Protein AF-A0A7G5F735-F1 (afdb_monomer_lite)

pLDDT: mean 95.81, std 4.57, range [65.62, 98.75]

Radius of gyration: 16.13 Å; chains: 1; bounding box: 39×23×59 Å

Structure (mmCIF, N/CA/C/O backbone):
data_AF-A0A7G5F735-F1
#
_entry.id   AF-A0A7G5F735-F1
#
loop_
_atom_site.group_PDB
_atom_site.id
_atom_site.type_symbol
_atom_site.label_atom_id
_atom_site.label_alt_id
_atom_site.label_comp_id
_atom_site.label_asym_id
_atom_site.label_entity_id
_atom_site.label_seq_id
_atom_site.pdbx_PDB_ins_code
_atom_site.Cartn_x
_atom_site.Cartn_y
_atom_site.Cartn_z
_atom_site.occupancy
_atom_site.B_iso_or_equiv
_atom_site.au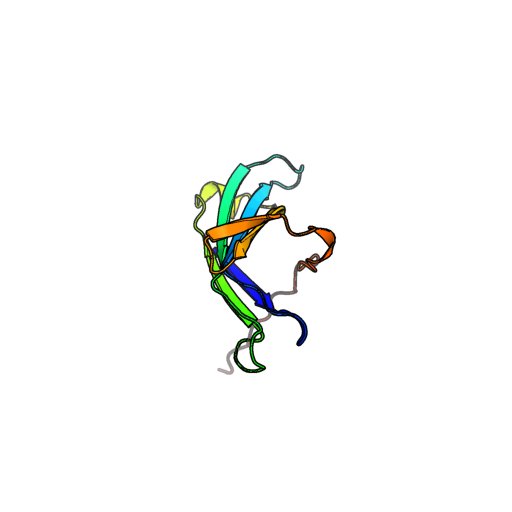th_seq_id
_atom_site.auth_comp_id
_atom_site.auth_asym_id
_atom_site.auth_atom_id
_atom_site.pdbx_PDB_model_num
ATOM 1 N N . MET A 1 1 ? -0.153 7.442 7.945 1.00 94.25 1 MET A N 1
ATOM 2 C CA . MET A 1 1 ? 0.137 6.001 8.152 1.00 94.25 1 MET A CA 1
ATOM 3 C C . MET A 1 1 ? 1.481 5.665 7.516 1.00 94.25 1 MET A C 1
ATOM 5 O O . MET A 1 1 ? 1.835 6.319 6.545 1.00 94.25 1 MET A O 1
ATOM 9 N N . VAL A 1 2 ? 2.233 4.698 8.057 1.00 97.06 2 VAL A N 1
ATOM 10 C CA . VAL A 1 2 ? 3.554 4.283 7.536 1.00 97.06 2 VAL A CA 1
ATOM 11 C C . VAL A 1 2 ? 3.499 2.814 7.131 1.00 97.06 2 VAL A C 1
ATOM 13 O O . VAL A 1 2 ? 2.993 1.989 7.890 1.00 97.06 2 VAL A O 1
ATOM 16 N N . PHE A 1 3 ? 4.041 2.500 5.960 1.00 97.56 3 PHE A N 1
ATOM 17 C CA . PHE A 1 3 ? 4.053 1.174 5.356 1.00 97.56 3 PHE A CA 1
ATOM 18 C C . PHE A 1 3 ? 5.488 0.747 5.068 1.00 97.56 3 PHE A C 1
ATOM 20 O O . PHE A 1 3 ? 6.312 1.559 4.647 1.00 97.56 3 PHE A O 1
ATOM 27 N N . ARG A 1 4 ? 5.774 -0.540 5.275 1.00 97.69 4 ARG A N 1
ATOM 28 C CA . ARG A 1 4 ? 7.022 -1.173 4.850 1.00 97.69 4 ARG A CA 1
ATOM 29 C C . ARG A 1 4 ? 6.739 -2.047 3.640 1.00 97.69 4 ARG A C 1
ATOM 31 O O . ARG A 1 4 ? 5.869 -2.908 3.717 1.00 97.69 4 ARG A O 1
ATOM 38 N N . LEU A 1 5 ? 7.507 -1.853 2.575 1.00 97.88 5 LEU A N 1
ATOM 39 C CA . LEU A 1 5 ? 7.548 -2.755 1.428 1.00 97.88 5 LEU A CA 1
ATOM 40 C C . LEU A 1 5 ? 8.889 -3.487 1.467 1.00 97.88 5 LEU A C 1
ATOM 42 O O . LEU A 1 5 ? 9.911 -2.876 1.775 1.00 97.88 5 LEU A O 1
ATOM 46 N N . ASP A 1 6 ? 8.884 -4.793 1.227 1.00 97.62 6 ASP A N 1
ATOM 47 C CA . ASP A 1 6 ? 10.071 -5.654 1.208 1.00 97.62 6 ASP A CA 1
ATOM 48 C C . ASP A 1 6 ? 9.915 -6.600 0.018 1.00 97.62 6 ASP A C 1
ATOM 50 O O . ASP A 1 6 ? 8.869 -7.229 -0.128 1.00 97.62 6 ASP A O 1
ATOM 54 N N . ASN A 1 7 ? 10.922 -6.669 -0.847 1.00 96.75 7 ASN A N 1
ATOM 55 C CA . ASN A 1 7 ? 10.884 -7.500 -2.050 1.00 96.75 7 ASN A CA 1
ATOM 56 C C . ASN A 1 7 ? 11.237 -8.976 -1.752 1.00 96.75 7 ASN A C 1
ATOM 58 O O . ASN A 1 7 ? 11.391 -9.785 -2.659 1.00 96.75 7 ASN A O 1
ATOM 62 N N . GLY A 1 8 ? 11.450 -9.339 -0.481 1.00 94.88 8 GLY A N 1
ATOM 63 C CA . GLY A 1 8 ? 11.804 -10.702 -0.082 1.00 94.88 8 GLY A CA 1
ATOM 64 C C . GLY A 1 8 ? 13.206 -11.139 -0.520 1.00 94.88 8 GLY A C 1
ATOM 65 O O . GLY A 1 8 ? 13.580 -12.288 -0.296 1.00 94.88 8 GLY A O 1
ATOM 66 N N . GLY A 1 9 ? 14.004 -10.230 -1.090 1.00 92.06 9 GLY A N 1
ATOM 67 C CA . GLY A 1 9 ? 15.325 -10.507 -1.651 1.00 92.06 9 GLY A CA 1
ATOM 68 C C . GLY A 1 9 ? 15.345 -10.740 -3.163 1.00 92.06 9 GLY A C 1
ATOM 69 O O . GLY A 1 9 ? 16.419 -11.051 -3.672 1.00 92.06 9 GLY A O 1
ATOM 70 N N . ASP A 1 10 ? 14.218 -10.581 -3.864 1.00 92.00 10 ASP A N 1
ATOM 71 C CA . ASP A 1 10 ? 14.127 -10.730 -5.321 1.00 92.00 10 ASP A CA 1
ATOM 72 C C . ASP A 1 10 ? 13.329 -9.588 -5.972 1.00 92.00 10 ASP A C 1
ATOM 74 O O . ASP A 1 10 ? 12.388 -9.059 -5.388 1.00 92.00 10 ASP A O 1
ATOM 78 N N . GLY A 1 11 ? 13.697 -9.214 -7.196 1.00 92.19 11 GLY A N 1
ATOM 79 C CA . GLY A 1 11 ? 13.082 -8.122 -7.954 1.00 92.19 11 GLY A CA 1
ATOM 80 C C . GLY A 1 11 ? 13.562 -6.718 -7.564 1.00 92.19 11 GLY A C 1
ATOM 81 O O . GLY A 1 11 ? 13.973 -6.457 -6.440 1.00 92.19 11 GLY A O 1
ATOM 82 N N . THR A 1 12 ? 13.473 -5.786 -8.506 1.00 96.50 12 THR A N 1
ATOM 83 C CA . THR A 1 12 ? 13.781 -4.364 -8.301 1.00 96.50 12 THR A CA 1
ATOM 84 C C . THR A 1 12 ? 12.596 -3.562 -8.795 1.00 96.50 12 THR A C 1
ATOM 86 O O . THR A 1 12 ? 12.054 -3.878 -9.852 1.00 96.50 12 THR A O 1
ATOM 89 N N . PHE A 1 13 ? 12.222 -2.530 -8.049 1.00 97.12 13 PHE A N 1
ATOM 90 C CA . PHE A 1 13 ? 11.084 -1.680 -8.371 1.00 97.12 13 PHE A CA 1
ATOM 91 C C . PHE A 1 13 ? 11.532 -0.231 -8.497 1.00 97.12 13 PHE A C 1
ATOM 93 O O . PHE A 1 13 ? 12.324 0.260 -7.687 1.00 97.12 13 PHE A O 1
ATOM 100 N N . ASN A 1 14 ? 11.007 0.452 -9.507 1.00 97.75 14 ASN A N 1
ATOM 101 C CA . ASN A 1 14 ? 11.091 1.895 -9.662 1.00 97.75 14 ASN A CA 1
ATOM 102 C C . ASN A 1 14 ? 10.064 2.578 -8.742 1.00 97.75 14 ASN A C 1
ATOM 104 O O . ASN A 1 14 ? 9.625 2.019 -7.735 1.00 97.75 14 ASN A O 1
ATOM 108 N N . ASN A 1 15 ? 9.695 3.818 -9.060 1.00 98.12 15 ASN A N 1
ATOM 109 C CA . ASN A 1 15 ? 8.672 4.533 -8.317 1.00 98.12 15 ASN A CA 1
ATOM 110 C C . ASN A 1 15 ? 7.339 3.796 -8.426 1.00 98.12 15 ASN A C 1
ATOM 112 O O . ASN A 1 15 ? 6.857 3.577 -9.536 1.00 98.12 15 ASN A O 1
ATOM 116 N N . LEU A 1 16 ? 6.742 3.456 -7.284 1.00 98.56 16 LEU A N 1
ATOM 117 C CA . LEU A 1 16 ? 5.404 2.877 -7.243 1.00 98.56 16 LEU A CA 1
ATOM 118 C C . LEU A 1 16 ? 4.402 3.916 -6.753 1.00 98.56 16 LEU A C 1
ATOM 120 O O . LEU A 1 16 ? 4.654 4.590 -5.754 1.00 98.56 16 LEU A O 1
ATOM 124 N N . THR A 1 17 ? 3.243 3.969 -7.394 1.00 98.69 17 THR A N 1
ATOM 125 C CA . THR A 1 17 ? 2.052 4.632 -6.866 1.00 98.69 17 THR A CA 1
ATOM 126 C C . THR A 1 17 ? 1.042 3.549 -6.520 1.00 98.69 17 THR A C 1
ATOM 128 O O . THR A 1 17 ? 0.515 2.856 -7.388 1.00 98.69 17 THR A O 1
ATOM 131 N N . VAL A 1 18 ? 0.798 3.364 -5.224 1.00 98.69 18 VAL A N 1
ATOM 132 C CA . VAL A 1 18 ? -0.118 2.344 -4.700 1.00 98.69 18 VAL A CA 1
ATOM 133 C C . VAL A 1 18 ? -1.429 3.021 -4.315 1.00 98.69 18 VAL A C 1
ATOM 135 O O . VAL A 1 18 ? -1.464 3.829 -3.388 1.00 98.69 18 VAL A O 1
ATOM 138 N N . SER A 1 19 ? -2.519 2.682 -4.996 1.00 98.75 19 SER A N 1
ATOM 139 C CA . SER A 1 19 ? -3.858 3.170 -4.659 1.00 98.75 19 SER A CA 1
ATOM 140 C C . SER A 1 19 ? -4.450 2.371 -3.501 1.00 98.75 19 SER A C 1
ATOM 142 O O . SER A 1 19 ? -4.547 1.142 -3.557 1.00 98.75 19 SER A O 1
ATOM 144 N N . LEU A 1 20 ? -4.879 3.079 -2.458 1.00 98.62 20 LEU A N 1
ATOM 145 C CA . LEU A 1 20 ? -5.364 2.526 -1.199 1.00 98.62 20 LEU A CA 1
ATOM 146 C C . LEU A 1 20 ? -6.810 2.942 -0.910 1.00 98.62 20 LEU A C 1
ATOM 148 O O . LEU A 1 20 ? -7.226 4.074 -1.170 1.00 98.62 20 LEU A O 1
ATOM 152 N N . GLN A 1 21 ? -7.553 2.033 -0.284 1.00 98.56 21 GLN A N 1
ATOM 153 C CA . GLN A 1 21 ? -8.858 2.282 0.322 1.00 98.56 21 GLN A CA 1
ATOM 154 C C . GLN A 1 21 ? -8.833 1.930 1.803 1.00 98.56 21 GLN A C 1
ATOM 156 O O . GLN A 1 21 ? -8.515 0.800 2.170 1.00 98.56 21 GLN A O 1
ATOM 161 N N . LEU A 1 22 ? -9.223 2.881 2.645 1.00 98.50 22 LEU A N 1
ATOM 162 C CA . LEU A 1 22 ? -9.558 2.635 4.042 1.00 98.50 22 LEU A CA 1
ATOM 163 C C . LEU A 1 22 ? -11.013 2.180 4.095 1.00 98.50 22 LEU A C 1
ATOM 165 O O . LEU A 1 22 ? -11.897 2.857 3.569 1.00 98.50 22 LEU A O 1
ATOM 169 N N . THR A 1 23 ? -11.260 1.023 4.701 1.00 98.38 23 THR A N 1
ATOM 170 C CA . THR A 1 23 ? -12.596 0.423 4.778 1.00 98.38 23 THR A CA 1
ATOM 171 C C . THR A 1 23 ? -12.976 0.104 6.212 1.00 98.38 23 THR A C 1
ATOM 173 O O . THR A 1 23 ? -12.123 -0.271 7.022 1.00 98.38 23 THR A O 1
ATOM 176 N N . ASP A 1 24 ? -14.260 0.231 6.527 1.00 97.62 24 ASP A N 1
ATOM 177 C CA . ASP A 1 24 ? -14.806 -0.212 7.805 1.00 97.62 24 ASP A CA 1
ATOM 178 C C . ASP A 1 24 ? -14.957 -1.748 7.868 1.00 97.62 24 ASP A C 1
ATOM 180 O O . ASP A 1 24 ? -14.596 -2.489 6.949 1.00 97.62 24 ASP A O 1
ATOM 184 N N . LYS A 1 25 ? -15.508 -2.261 8.975 1.00 95.75 25 LYS A N 1
ATOM 185 C CA . LYS A 1 25 ? -15.706 -3.711 9.178 1.00 95.75 25 LYS A CA 1
ATOM 186 C C . LYS A 1 25 ? -16.714 -4.343 8.213 1.00 95.75 25 LYS A C 1
ATOM 188 O O . LYS A 1 25 ? -16.709 -5.562 8.069 1.00 95.75 25 LYS A O 1
ATOM 193 N N . SER A 1 26 ? -17.591 -3.547 7.605 1.00 96.94 26 SER A N 1
ATOM 194 C CA . SER A 1 26 ? -18.553 -4.000 6.598 1.00 96.94 26 SER A CA 1
ATOM 195 C C . SER A 1 26 ? -17.965 -4.009 5.182 1.00 96.94 26 SER A C 1
ATOM 197 O O . SER A 1 26 ? -18.576 -4.572 4.276 1.00 96.94 26 SER A O 1
ATOM 199 N N . GLY A 1 27 ? -16.776 -3.422 4.999 1.00 96.50 27 GLY A N 1
ATOM 200 C CA . GLY A 1 27 ? -16.147 -3.208 3.698 1.00 96.50 27 GLY A CA 1
ATOM 201 C C . GLY A 1 27 ? -16.564 -1.898 3.026 1.00 96.50 27 GLY A C 1
ATOM 202 O O . GLY A 1 27 ? -16.200 -1.672 1.873 1.00 96.50 27 GLY A O 1
ATOM 203 N N . ALA A 1 28 ? -17.310 -1.025 3.711 1.00 98.25 28 ALA A N 1
ATOM 204 C CA . ALA A 1 28 ? -17.642 0.291 3.179 1.00 98.25 28 ALA A CA 1
ATOM 205 C C . ALA A 1 28 ? -16.389 1.174 3.146 1.00 98.25 28 ALA A C 1
ATOM 207 O O . ALA A 1 28 ? -15.616 1.209 4.104 1.00 98.25 28 ALA A O 1
ATOM 208 N N . VAL A 1 29 ? -16.189 1.885 2.036 1.00 98.62 29 VAL A N 1
ATOM 209 C CA . VAL A 1 29 ? -15.038 2.778 1.848 1.00 98.62 29 VAL A CA 1
ATOM 210 C C . VAL A 1 29 ? -15.235 4.049 2.668 1.00 98.62 29 VAL A C 1
ATOM 212 O O . VAL A 1 29 ? -16.208 4.771 2.463 1.00 98.62 29 VAL A O 1
ATOM 215 N N . LEU A 1 30 ? -14.285 4.323 3.558 1.00 98.56 30 LEU A N 1
ATOM 216 C CA . LEU A 1 30 ? -14.211 5.538 4.367 1.00 98.56 30 LEU A CA 1
ATOM 217 C C . LEU A 1 30 ? -13.423 6.629 3.639 1.00 98.56 30 LEU A C 1
ATOM 219 O O . LEU A 1 30 ? -13.876 7.763 3.537 1.00 98.56 30 LEU A O 1
ATOM 223 N N . GLU A 1 31 ? -12.257 6.275 3.091 1.00 98.62 31 GLU A N 1
ATOM 224 C CA . GLU A 1 31 ? -11.375 7.215 2.396 1.00 98.62 31 GLU A CA 1
ATOM 225 C C . GLU A 1 31 ? -10.536 6.497 1.327 1.00 98.62 31 GLU A C 1
ATOM 227 O O . GLU A 1 31 ? -10.275 5.293 1.416 1.00 98.62 31 GLU A O 1
ATOM 232 N N . LYS A 1 32 ? -10.127 7.242 0.297 1.00 98.62 32 LYS A N 1
ATOM 233 C CA . LYS A 1 32 ? -9.221 6.798 -0.771 1.00 98.62 32 LYS A CA 1
ATOM 234 C C . LYS A 1 32 ? -7.963 7.648 -0.740 1.00 9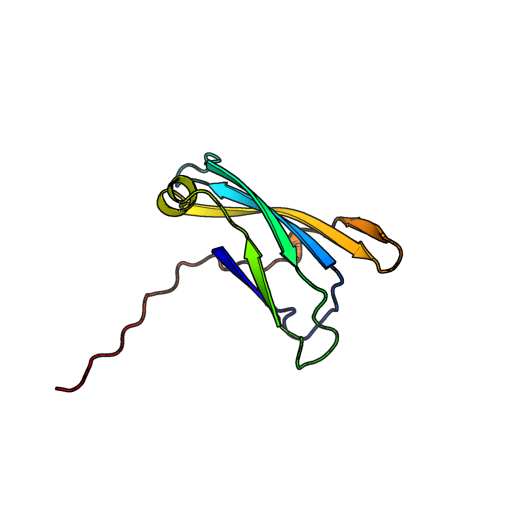8.62 32 LYS A C 1
ATOM 236 O O . LYS A 1 32 ? -8.056 8.849 -0.512 1.00 98.62 32 LYS A O 1
ATOM 241 N N . GLY A 1 33 ? -6.819 7.049 -1.035 1.00 98.31 33 GLY A N 1
ATOM 242 C CA . GLY A 1 33 ? -5.552 7.769 -1.108 1.00 98.31 33 GLY A CA 1
ATOM 243 C C . GLY A 1 33 ? -4.516 7.007 -1.913 1.00 98.31 33 GLY A C 1
ATOM 244 O O . GLY A 1 33 ? -4.751 5.876 -2.336 1.00 98.31 33 GLY A O 1
ATOM 245 N N . THR A 1 34 ? -3.366 7.633 -2.116 1.00 98.31 34 THR A N 1
ATOM 246 C CA . THR A 1 34 ? -2.217 7.028 -2.788 1.00 98.31 34 THR A CA 1
ATOM 247 C C . THR A 1 34 ? -1.030 6.976 -1.839 1.00 98.31 34 THR A C 1
ATOM 249 O O . THR A 1 34 ? -0.850 7.844 -0.983 1.00 98.31 34 THR A O 1
ATOM 252 N N . LEU A 1 35 ? -0.224 5.930 -1.966 1.00 98.69 35 LEU A N 1
ATOM 253 C CA . LEU A 1 35 ? 1.066 5.795 -1.310 1.00 98.69 35 LEU A CA 1
ATOM 254 C C . LEU A 1 35 ? 2.147 5.819 -2.387 1.00 98.69 35 LEU A C 1
ATOM 256 O O . LEU A 1 35 ? 2.245 4.882 -3.179 1.00 98.69 35 LEU A O 1
ATOM 260 N N . ASP A 1 36 ? 2.963 6.868 -2.373 1.00 98.44 36 ASP A N 1
ATOM 261 C CA . ASP A 1 36 ? 4.108 6.986 -3.269 1.00 98.44 36 ASP A CA 1
ATOM 262 C C . ASP A 1 36 ? 5.341 6.324 -2.642 1.00 98.44 36 ASP A C 1
ATOM 264 O O . ASP A 1 36 ? 5.744 6.596 -1.502 1.00 98.44 36 ASP A O 1
ATOM 268 N N . VAL A 1 37 ? 5.948 5.415 -3.394 1.00 98.44 37 VAL A N 1
ATOM 269 C CA . VAL A 1 37 ? 7.087 4.606 -2.968 1.00 98.44 37 VAL A CA 1
ATOM 270 C C . VAL A 1 37 ? 8.279 4.925 -3.852 1.00 98.44 37 VAL A C 1
ATOM 272 O O . VAL A 1 37 ? 8.183 4.912 -5.075 1.00 98.44 37 VAL A O 1
ATOM 275 N N . GLN A 1 38 ? 9.407 5.246 -3.221 1.00 97.56 38 GLN A N 1
ATOM 276 C CA . GLN A 1 38 ? 10.664 5.454 -3.935 1.00 97.56 38 GLN A CA 1
ATOM 277 C C . GLN A 1 38 ? 11.236 4.115 -4.432 1.00 97.56 38 GLN A C 1
ATOM 279 O O . GLN A 1 38 ? 10.951 3.084 -3.815 1.00 97.56 38 GLN A O 1
ATOM 284 N N . PRO A 1 39 ? 12.076 4.126 -5.483 1.00 97.69 39 PRO A N 1
ATOM 285 C CA . PRO A 1 39 ? 12.719 2.918 -5.985 1.00 97.69 39 PRO A CA 1
ATOM 286 C C . PRO A 1 39 ? 13.444 2.132 -4.889 1.00 97.69 39 PRO A C 1
ATOM 288 O O . PRO A 1 39 ? 14.071 2.719 -4.001 1.00 97.69 39 PRO A O 1
ATOM 291 N N . PHE A 1 40 ? 13.363 0.803 -4.946 1.00 98.12 40 PHE A N 1
ATOM 292 C CA . PHE A 1 40 ? 13.983 -0.089 -3.965 1.00 98.12 40 PHE A CA 1
ATOM 293 C C . PHE A 1 40 ? 14.254 -1.487 -4.549 1.00 98.12 40 PHE A C 1
ATOM 295 O O . PHE A 1 40 ? 13.782 -1.835 -5.631 1.00 98.12 40 PHE A O 1
ATOM 302 N N . GLY A 1 41 ? 15.016 -2.305 -3.821 1.00 97.62 41 GLY A N 1
ATOM 303 C CA . GLY A 1 41 ? 15.296 -3.700 -4.179 1.00 97.62 41 GLY A CA 1
ATOM 304 C C . GLY A 1 41 ? 16.532 -3.928 -5.055 1.00 97.62 41 GLY A C 1
ATOM 305 O O . GLY A 1 41 ? 16.917 -5.074 -5.256 1.00 97.62 41 GLY A O 1
ATOM 306 N N . ASP A 1 42 ? 17.213 -2.868 -5.500 1.00 96.25 42 ASP A N 1
ATOM 307 C CA . ASP A 1 42 ? 18.428 -2.948 -6.330 1.00 96.25 42 ASP A CA 1
ATOM 308 C C . ASP A 1 42 ? 19.655 -3.521 -5.595 1.00 96.25 42 ASP A C 1
ATOM 310 O O . ASP A 1 42 ? 20.647 -3.910 -6.214 1.00 96.25 42 ASP A O 1
ATOM 314 N N . SER A 1 43 ? 19.598 -3.599 -4.265 1.00 94.94 43 SER A N 1
ATOM 315 C CA . SER A 1 43 ? 20.640 -4.185 -3.431 1.00 94.94 43 SER A CA 1
ATOM 316 C C . SER A 1 43 ? 20.060 -4.841 -2.178 1.00 94.94 43 SER A C 1
ATOM 318 O O . SER A 1 43 ? 18.936 -4.572 -1.753 1.00 94.94 43 SER A O 1
ATOM 320 N N . SER A 1 44 ? 20.875 -5.641 -1.487 1.00 92.38 44 SER A N 1
ATOM 321 C CA . SER A 1 44 ? 20.492 -6.199 -0.185 1.00 92.38 44 SER A CA 1
ATOM 322 C C . SER A 1 44 ? 20.240 -5.127 0.884 1.00 92.38 44 SER A C 1
ATOM 324 O O . SER A 1 44 ? 19.513 -5.385 1.842 1.00 92.38 44 SER A O 1
ATOM 326 N N . ALA A 1 45 ? 20.848 -3.942 0.747 1.00 94.19 45 ALA A N 1
ATOM 327 C CA . ALA A 1 45 ? 20.670 -2.824 1.673 1.00 94.19 45 ALA A CA 1
ATOM 328 C C . ALA A 1 45 ? 19.335 -2.093 1.455 1.00 94.19 45 ALA A C 1
ATOM 330 O O . ALA A 1 45 ? 18.757 -1.576 2.407 1.00 94.19 45 ALA A O 1
ATOM 331 N N . THR A 1 46 ? 18.828 -2.098 0.223 1.00 95.19 46 THR A N 1
ATOM 332 C CA . THR A 1 46 ? 17.573 -1.461 -0.207 1.00 95.19 46 THR A CA 1
ATOM 333 C C . THR A 1 46 ? 16.453 -2.479 -0.427 1.00 95.19 46 THR A C 1
ATOM 335 O O . THR A 1 46 ? 15.421 -2.142 -0.997 1.00 95.19 46 THR A O 1
ATOM 338 N N . ARG A 1 47 ? 16.613 -3.714 0.075 1.00 96.81 47 ARG A N 1
ATOM 339 C CA . ARG A 1 47 ? 15.612 -4.799 0.019 1.00 96.81 47 ARG A CA 1
ATOM 340 C C . ARG A 1 47 ? 14.225 -4.362 0.501 1.00 96.81 47 ARG A C 1
ATOM 342 O O . ARG A 1 47 ? 13.204 -4.850 0.030 1.00 96.81 47 ARG A O 1
ATOM 349 N N . SER A 1 48 ? 14.194 -3.440 1.461 1.00 97.62 48 SER A N 1
ATOM 350 C CA . SER A 1 48 ? 12.961 -2.842 1.951 1.00 97.62 48 SER A CA 1
ATOM 351 C C . SER A 1 48 ? 13.037 -1.334 2.017 1.00 97.62 48 SER A C 1
ATOM 353 O O . SER A 1 48 ? 14.090 -0.785 2.339 1.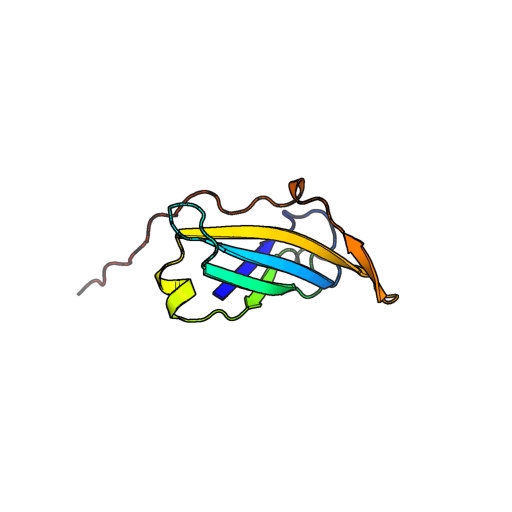00 97.62 48 SER A O 1
ATOM 355 N N . THR A 1 49 ? 11.886 -0.698 1.860 1.00 98.19 49 THR A N 1
ATOM 356 C CA . THR A 1 49 ? 11.712 0.743 2.014 1.00 98.19 49 THR A CA 1
ATOM 357 C C . THR A 1 49 ? 10.530 1.057 2.932 1.00 98.19 49 THR A C 1
ATOM 359 O O . THR A 1 49 ? 9.687 0.196 3.210 1.00 98.19 49 THR A O 1
ATOM 362 N N . LEU A 1 50 ? 10.499 2.287 3.441 1.00 98.38 50 LEU A N 1
ATOM 363 C CA . LEU A 1 50 ? 9.390 2.838 4.209 1.00 98.38 50 LEU A CA 1
ATOM 364 C C . LEU A 1 50 ? 8.768 3.984 3.420 1.00 98.38 50 LEU A C 1
ATOM 366 O O . LEU A 1 50 ? 9.476 4.894 2.994 1.00 98.38 50 LEU A O 1
ATOM 370 N N . SER A 1 51 ? 7.446 3.970 3.317 1.00 98.25 51 SER A N 1
ATOM 371 C CA . SER A 1 51 ? 6.670 5.055 2.723 1.00 98.25 51 SER A CA 1
ATOM 372 C C . SER A 1 51 ? 5.529 5.447 3.643 1.00 98.25 51 SER A C 1
ATOM 374 O O . SER A 1 51 ? 5.035 4.641 4.435 1.00 98.25 51 SER A O 1
ATOM 376 N N . ALA A 1 52 ? 5.105 6.700 3.545 1.00 98.06 52 ALA A N 1
ATOM 377 C CA . ALA A 1 52 ? 4.017 7.230 4.343 1.00 98.06 52 ALA A CA 1
ATOM 378 C C . ALA A 1 52 ? 2.999 7.933 3.452 1.00 98.06 52 ALA A C 1
ATOM 380 O O . ALA A 1 52 ? 3.354 8.540 2.448 1.00 98.06 52 ALA A O 1
ATOM 381 N N . THR A 1 53 ? 1.739 7.852 3.854 1.00 98.06 53 THR A N 1
ATOM 382 C CA . THR A 1 53 ? 0.653 8.641 3.274 1.00 98.06 53 THR A CA 1
ATOM 383 C C . THR A 1 53 ? -0.289 9.100 4.377 1.00 98.06 53 THR A C 1
ATOM 385 O O . THR A 1 53 ? -0.336 8.497 5.459 1.00 98.06 53 THR A O 1
ATOM 388 N N . GLU A 1 54 ? -1.000 10.189 4.139 1.00 97.62 54 GLU A N 1
ATOM 389 C CA . GLU A 1 54 ? -1.897 10.810 5.104 1.00 97.62 54 GLU A CA 1
ATOM 390 C C . GLU A 1 54 ? -3.350 10.498 4.757 1.00 97.62 54 GLU A C 1
ATOM 392 O O . GLU A 1 54 ? -3.733 10.427 3.596 1.00 97.62 54 GLU A O 1
ATOM 397 N N . PHE A 1 55 ? -4.144 10.303 5.802 1.00 97.81 55 PHE A N 1
ATOM 398 C CA . PHE A 1 55 ? -5.592 10.144 5.748 1.00 97.81 55 PHE A CA 1
ATOM 399 C C . PHE A 1 55 ? -6.175 10.968 6.888 1.00 97.81 55 PHE A C 1
ATOM 401 O O . PHE A 1 55 ? -5.467 11.273 7.860 1.00 97.81 55 PHE A O 1
ATOM 408 N N . SER A 1 56 ? -7.456 11.304 6.808 1.00 97.88 56 SER A N 1
ATOM 409 C CA . SER A 1 56 ? -8.134 11.955 7.925 1.00 97.88 56 SER A CA 1
ATOM 410 C C . SER A 1 56 ? -8.068 11.093 9.194 1.00 97.88 56 SER A C 1
ATOM 412 O O . SER A 1 56 ? -8.146 9.863 9.140 1.00 97.88 56 SER A O 1
ATOM 414 N N . CYS A 1 57 ? -7.937 11.732 10.363 1.00 96.62 57 CYS A N 1
ATOM 415 C CA . CYS A 1 57 ? -7.922 11.001 11.635 1.00 96.62 57 CYS A CA 1
ATOM 416 C C . CYS A 1 57 ? -9.206 10.182 11.830 1.00 96.62 57 CYS A C 1
ATOM 418 O O . CYS A 1 57 ? -9.129 9.052 12.298 1.00 96.62 57 CYS A O 1
ATOM 420 N N . ASP A 1 58 ? -10.357 10.717 11.406 1.00 97.75 58 ASP A N 1
ATOM 421 C CA . ASP A 1 58 ? -11.647 10.022 11.473 1.00 97.75 58 ASP A CA 1
ATOM 422 C C . ASP A 1 58 ? -11.652 8.732 10.637 1.00 97.75 58 ASP A C 1
ATOM 424 O O . ASP A 1 58 ? -12.043 7.673 11.132 1.00 97.75 58 ASP A O 1
ATOM 428 N N . ALA A 1 59 ? -11.137 8.768 9.402 1.00 97.75 59 ALA A N 1
ATOM 429 C CA . ALA A 1 59 ? -11.006 7.555 8.603 1.00 97.75 59 ALA A CA 1
ATOM 430 C C . ALA A 1 59 ? -10.055 6.552 9.266 1.00 97.75 59 ALA A C 1
ATOM 432 O O . ALA A 1 59 ? -10.396 5.376 9.371 1.00 97.75 59 ALA A O 1
ATOM 433 N N . VAL A 1 60 ? -8.891 6.991 9.757 1.00 96.62 60 VAL A N 1
ATOM 434 C CA . VAL A 1 60 ? -7.903 6.105 10.403 1.00 96.62 60 VAL A CA 1
ATOM 435 C C . VAL A 1 60 ? -8.472 5.435 11.657 1.00 96.62 60 VAL A C 1
ATOM 437 O O . VAL A 1 60 ? -8.269 4.237 11.846 1.00 96.62 60 VAL A O 1
ATOM 440 N N . GLU A 1 61 ? -9.196 6.174 12.496 1.00 96.62 61 GLU A N 1
ATOM 441 C CA . GLU A 1 61 ? -9.797 5.660 13.734 1.00 96.62 61 GLU A CA 1
ATOM 442 C C . GLU A 1 61 ? -10.908 4.635 13.471 1.00 96.62 61 GLU A C 1
ATOM 444 O O . GLU A 1 61 ? -11.039 3.663 14.218 1.00 96.62 61 GLU A O 1
ATOM 449 N N . ASN A 1 62 ? -11.674 4.816 12.392 1.00 97.06 62 ASN A N 1
ATOM 450 C CA . ASN A 1 62 ? -12.789 3.936 12.031 1.00 97.06 62 ASN A CA 1
ATOM 451 C C . ASN A 1 62 ? -12.407 2.817 11.043 1.00 97.06 62 ASN A C 1
ATOM 453 O O . ASN A 1 62 ? -13.224 1.937 10.753 1.00 97.06 62 ASN A O 1
ATOM 457 N N . THR A 1 63 ? -11.171 2.813 10.540 1.00 97.06 63 THR A N 1
ATOM 458 C CA . THR A 1 63 ? -10.693 1.810 9.583 1.00 97.06 63 THR A CA 1
ATOM 459 C C . THR A 1 63 ? -10.537 0.443 10.235 1.00 97.06 63 THR A C 1
ATOM 461 O O . THR A 1 63 ? -9.868 0.275 11.254 1.00 97.06 63 THR A O 1
ATOM 464 N N . ALA A 1 64 ? -11.096 -0.570 9.581 1.00 95.12 64 ALA A N 1
ATOM 465 C CA . ALA A 1 64 ? -10.850 -1.971 9.882 1.00 95.12 64 ALA A CA 1
ATOM 466 C C . ALA A 1 64 ? -9.799 -2.590 8.953 1.00 95.12 64 ALA A C 1
ATOM 468 O O . ALA A 1 64 ? -8.979 -3.378 9.422 1.00 95.12 64 ALA A O 1
ATOM 469 N N . ASN A 1 65 ? -9.815 -2.241 7.661 1.00 95.50 65 ASN A N 1
ATOM 470 C CA . ASN A 1 65 ? -8.899 -2.799 6.664 1.00 95.50 65 ASN A CA 1
ATOM 471 C C . ASN A 1 65 ? -8.408 -1.733 5.685 1.00 95.50 65 ASN A C 1
ATOM 473 O O . ASN A 1 65 ? -9.134 -0.795 5.353 1.00 95.50 65 ASN A O 1
ATOM 477 N N . ILE A 1 66 ? -7.201 -1.945 5.165 1.00 96.50 66 ILE A N 1
ATOM 478 C CA . ILE A 1 66 ? -6.634 -1.179 4.056 1.00 96.50 66 ILE A CA 1
ATOM 479 C C . ILE A 1 66 ? -6.601 -2.100 2.843 1.00 96.50 66 ILE A C 1
ATOM 481 O O . ILE A 1 66 ? -6.058 -3.202 2.920 1.00 96.50 66 ILE A O 1
ATOM 485 N N . VAL A 1 67 ? -7.179 -1.658 1.735 1.00 97.44 67 VAL A N 1
ATOM 486 C CA . VAL A 1 67 ? -7.273 -2.433 0.498 1.00 97.44 67 VAL A CA 1
ATOM 487 C C . VAL A 1 67 ? -6.407 -1.769 -0.562 1.00 97.44 67 VAL A C 1
ATOM 489 O O . VAL A 1 67 ? -6.602 -0.593 -0.861 1.00 97.44 67 VAL A O 1
ATOM 492 N N . ILE A 1 68 ? -5.467 -2.520 -1.136 1.00 98.19 68 ILE A N 1
ATOM 493 C CA . ILE A 1 68 ? -4.748 -2.103 -2.344 1.00 98.19 68 ILE A CA 1
ATOM 494 C C . ILE A 1 68 ? -5.677 -2.357 -3.527 1.00 98.19 68 ILE A C 1
ATOM 496 O O . ILE A 1 68 ? -6.113 -3.491 -3.732 1.00 98.19 68 ILE A O 1
ATOM 500 N N . THR A 1 69 ? -6.005 -1.316 -4.286 1.00 98.38 69 THR A N 1
ATOM 501 C CA . THR A 1 69 ? -6.930 -1.438 -5.425 1.00 98.38 69 THR A CA 1
ATOM 502 C C . THR A 1 69 ? -6.261 -1.321 -6.777 1.00 98.38 69 THR A C 1
ATOM 504 O O . THR A 1 69 ? -6.832 -1.778 -7.760 1.00 98.38 69 THR A O 1
ATOM 507 N N . ASP A 1 70 ? -5.090 -0.697 -6.824 1.00 98.62 70 ASP A N 1
ATOM 508 C CA . ASP A 1 70 ? -4.308 -0.520 -8.039 1.00 98.62 70 ASP A CA 1
ATOM 509 C C . ASP A 1 70 ? -2.853 -0.218 -7.667 1.00 98.62 70 ASP A C 1
ATOM 511 O O . ASP A 1 70 ? -2.599 0.356 -6.600 1.00 98.62 70 ASP A O 1
ATOM 515 N N . VAL A 1 71 ? -1.913 -0.631 -8.513 1.00 98.56 71 VAL A N 1
ATOM 516 C CA . VAL A 1 71 ? -0.496 -0.303 -8.360 1.00 98.56 71 VAL A CA 1
ATOM 517 C C . VAL A 1 71 ? 0.098 -0.008 -9.720 1.00 98.56 71 VAL A C 1
ATOM 519 O O . VAL A 1 71 ? 0.056 -0.849 -10.617 1.00 98.56 71 VAL A O 1
ATOM 522 N N . GLU A 1 72 ? 0.731 1.148 -9.828 1.00 98.62 72 GLU A N 1
ATOM 523 C CA . GLU A 1 72 ? 1.457 1.568 -11.016 1.00 98.62 72 GLU A CA 1
ATOM 524 C C . GLU A 1 72 ? 2.945 1.698 -10.701 1.00 98.62 72 GLU A C 1
ATOM 526 O O . GLU A 1 72 ? 3.323 2.211 -9.649 1.00 98.62 72 GLU A O 1
ATOM 531 N N . GLU A 1 73 ? 3.791 1.250 -11.621 1.00 98.56 73 GLU A N 1
ATOM 532 C CA . GLU A 1 73 ? 5.225 1.503 -11.624 1.00 98.56 73 GLU A CA 1
ATOM 533 C C . GLU A 1 73 ? 5.562 2.525 -12.710 1.00 98.56 73 GLU A C 1
ATOM 535 O O . GLU A 1 73 ? 5.177 2.366 -13.870 1.00 98.56 73 GLU A O 1
ATOM 540 N N . THR A 1 74 ? 6.298 3.570 -12.337 1.00 98.44 74 THR A N 1
ATOM 541 C CA . THR A 1 74 ? 6.820 4.565 -13.279 1.00 98.44 74 THR A CA 1
ATOM 542 C C . THR A 1 74 ? 8.278 4.263 -13.601 1.00 98.44 74 THR A C 1
ATOM 544 O O . THR A 1 74 ? 9.151 4.357 -12.735 1.00 98.44 74 THR A O 1
ATOM 547 N N . SER A 1 75 ? 8.542 3.927 -14.860 1.00 94.62 75 SER A N 1
ATOM 548 C CA . SER A 1 75 ? 9.878 3.701 -15.410 1.00 94.62 75 SER A CA 1
ATOM 549 C C . SER A 1 75 ? 10.707 4.989 -15.451 1.00 94.62 75 SER A C 1
ATOM 551 O O . SER A 1 75 ? 10.189 6.105 -15.418 1.00 94.62 75 SER A O 1
ATOM 553 N N . SER A 1 76 ? 12.024 4.849 -15.615 1.00 91.38 76 SER A N 1
ATOM 554 C CA . SER A 1 76 ? 12.968 5.979 -15.670 1.00 91.38 76 SER A CA 1
ATOM 555 C C . SER A 1 76 ? 12.719 6.949 -16.836 1.00 91.38 76 SER A C 1
ATOM 557 O O . SER A 1 76 ? 13.148 8.100 -16.781 1.00 91.38 76 SER A O 1
ATOM 559 N N . ASP A 1 77 ? 12.054 6.489 -17.898 1.00 95.19 77 ASP A N 1
ATOM 560 C CA . ASP A 1 77 ? 11.660 7.290 -19.063 1.00 95.19 77 ASP A CA 1
ATOM 561 C C . ASP A 1 77 ? 10.287 7.974 -18.902 1.00 95.19 77 ASP A C 1
ATOM 563 O O . ASP A 1 77 ? 9.840 8.681 -19.806 1.00 95.19 77 ASP A O 1
ATOM 567 N N . GLY A 1 78 ? 9.631 7.787 -17.752 1.00 95.62 78 GLY A N 1
ATOM 568 C CA . GLY A 1 78 ? 8.313 8.332 -17.436 1.00 95.62 78 GLY A CA 1
ATOM 569 C C . GLY A 1 78 ? 7.136 7.490 -17.933 1.00 95.62 78 GLY A C 1
ATOM 570 O O . GLY A 1 78 ? 5.992 7.906 -17.753 1.00 95.62 78 GLY A O 1
ATOM 571 N N . SER A 1 79 ? 7.375 6.330 -18.555 1.00 97.38 79 SER A N 1
ATOM 572 C CA . SER A 1 79 ? 6.297 5.389 -18.876 1.00 97.38 79 SER A CA 1
ATOM 573 C C . SER A 1 79 ? 5.700 4.778 -17.606 1.00 97.38 79 SER A C 1
ATOM 575 O O . SER A 1 79 ? 6.408 4.525 -16.633 1.00 97.38 79 SER A O 1
ATOM 577 N N . VAL A 1 80 ? 4.383 4.561 -17.616 1.00 98.25 80 VAL A N 1
ATOM 578 C CA . VAL A 1 80 ? 3.627 4.023 -16.478 1.00 98.25 80 VAL A CA 1
ATOM 579 C C . VAL A 1 80 ? 3.092 2.643 -16.835 1.00 98.25 80 VAL A C 1
ATOM 581 O O . VAL A 1 80 ? 2.493 2.453 -17.900 1.00 98.25 80 VAL A O 1
ATOM 584 N N . HIS A 1 81 ? 3.302 1.682 -15.943 1.00 97.25 81 HIS A N 1
ATOM 585 C CA . HIS A 1 81 ? 2.883 0.297 -16.111 1.00 97.25 81 HIS A CA 1
ATOM 586 C C . HIS A 1 81 ? 2.094 -0.176 -14.894 1.00 97.25 81 HIS A C 1
ATOM 588 O O . HIS A 1 81 ? 2.572 -0.093 -13.768 1.00 97.25 81 HIS A O 1
ATOM 594 N N . ALA A 1 82 ? 0.903 -0.727 -15.120 1.00 98.19 82 ALA A N 1
ATOM 595 C CA . ALA A 1 82 ? 0.142 -1.366 -14.055 1.00 98.19 82 ALA A CA 1
ATOM 596 C C . ALA A 1 82 ? 0.810 -2.687 -13.640 1.00 98.19 82 ALA A C 1
ATOM 598 O O . ALA A 1 82 ? 1.109 -3.538 -14.486 1.00 98.19 82 ALA A O 1
ATOM 599 N N . LEU A 1 83 ? 1.006 -2.874 -12.337 1.00 98.06 83 LEU A N 1
ATOM 600 C CA . LEU A 1 83 ? 1.525 -4.103 -11.753 1.00 98.06 83 LEU A CA 1
ATOM 601 C C . LEU A 1 83 ? 0.380 -5.027 -11.306 1.00 98.06 83 LEU A C 1
ATOM 603 O O . LEU A 1 83 ? -0.648 -4.566 -10.803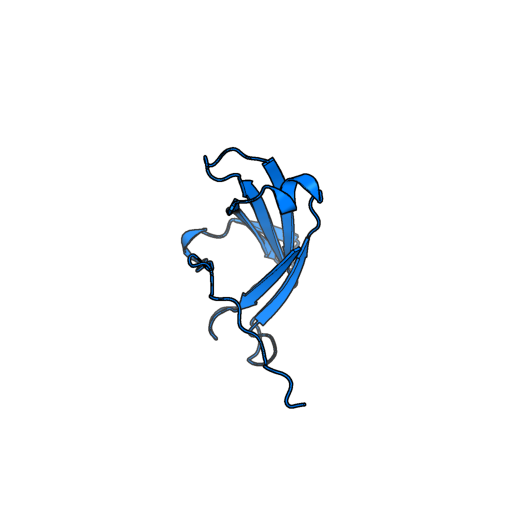 1.00 98.06 83 LEU A O 1
ATOM 607 N N . PRO A 1 84 ? 0.530 -6.355 -11.448 1.00 97.88 84 PRO A N 1
ATOM 608 C CA . PRO A 1 84 ? -0.496 -7.295 -11.019 1.00 97.88 84 PRO A CA 1
ATOM 609 C C . PRO A 1 84 ? -0.601 -7.329 -9.489 1.00 97.88 84 PRO A C 1
ATOM 611 O O . PRO A 1 84 ? 0.356 -7.687 -8.809 1.00 97.88 84 PRO A O 1
ATOM 614 N N . LEU A 1 85 ? -1.791 -7.069 -8.935 1.00 97.56 85 LEU A N 1
ATOM 615 C CA . LEU A 1 85 ? -2.018 -7.074 -7.478 1.00 97.56 85 LEU A CA 1
ATOM 616 C C . LEU A 1 85 ? -1.639 -8.397 -6.790 1.00 97.56 85 LEU A C 1
ATOM 618 O O . LEU A 1 85 ? -1.297 -8.401 -5.612 1.00 97.56 85 LEU A O 1
ATOM 622 N N . SER A 1 86 ? -1.651 -9.515 -7.524 1.00 96.44 86 SER A N 1
ATOM 623 C CA . SER A 1 86 ? -1.249 -10.833 -7.020 1.00 96.44 86 SER A CA 1
ATOM 624 C C . SER A 1 86 ? 0.221 -10.927 -6.601 1.00 96.44 86 SER A C 1
ATOM 626 O O . SER A 1 86 ? 0.602 -11.929 -6.003 1.00 96.44 86 SER A O 1
ATOM 628 N N . MET A 1 87 ? 1.056 -9.936 -6.931 1.00 95.00 87 MET A N 1
ATOM 629 C CA . MET A 1 87 ? 2.445 -9.885 -6.467 1.00 95.00 87 MET A CA 1
ATOM 630 C C . MET A 1 87 ? 2.583 -9.435 -5.006 1.00 95.00 87 MET A C 1
ATOM 632 O O . MET A 1 87 ? 3.641 -9.620 -4.412 1.00 95.00 87 MET A O 1
ATOM 636 N N . PHE A 1 88 ? 1.552 -8.802 -4.443 1.00 95.19 88 PHE A N 1
ATOM 637 C CA . PHE A 1 88 ? 1.599 -8.259 -3.092 1.00 95.19 88 PHE A CA 1
ATOM 638 C C . PHE A 1 88 ? 1.184 -9.320 -2.073 1.00 95.19 88 PHE A C 1
ATOM 640 O O . PHE A 1 88 ? 0.113 -9.915 -2.183 1.00 95.19 88 PHE A O 1
ATOM 647 N N . ASP A 1 89 ? 2.012 -9.494 -1.042 1.00 95.44 89 ASP A N 1
ATOM 648 C CA . ASP A 1 89 ? 1.711 -10.300 0.145 1.00 95.44 89 ASP A CA 1
ATOM 649 C C . ASP A 1 89 ? 1.488 -9.370 1.355 1.00 95.44 89 ASP A C 1
ATOM 651 O O . ASP A 1 89 ? 2.423 -9.073 2.107 1.00 95.44 89 ASP A O 1
ATOM 655 N N . PRO A 1 90 ? 0.284 -8.781 1.504 1.00 95.06 90 PRO A N 1
ATOM 656 C CA . PRO A 1 90 ? -0.014 -7.878 2.604 1.00 95.06 90 PRO A CA 1
ATOM 657 C C . PRO A 1 90 ? -0.094 -8.617 3.941 1.00 95.06 90 PRO A C 1
ATOM 659 O O . PRO A 1 90 ? -0.344 -9.816 4.038 1.00 95.06 90 PRO A O 1
ATOM 662 N N . GLN A 1 91 ? 0.030 -7.861 5.027 1.00 92.31 91 GLN A N 1
ATOM 663 C CA . GLN A 1 91 ? -0.176 -8.404 6.361 1.00 92.31 91 GLN A CA 1
ATOM 664 C C . GLN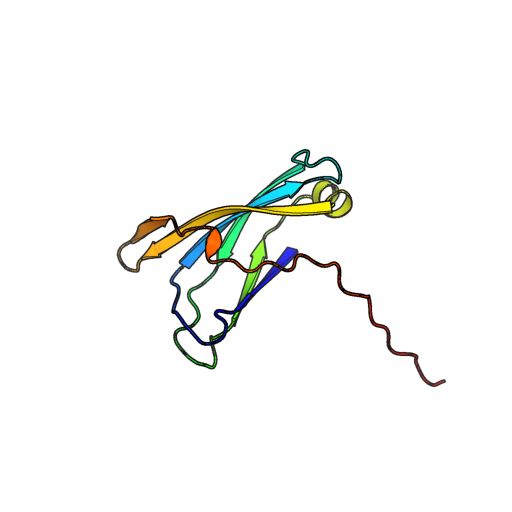 A 1 91 ? -1.672 -8.655 6.633 1.00 92.31 91 GLN A C 1
ATOM 666 O O . GLN A 1 91 ? -2.382 -7.779 7.121 1.00 92.31 91 GLN A O 1
ATOM 671 N N . TYR A 1 92 ? -2.142 -9.875 6.359 1.00 85.75 92 TYR A N 1
ATOM 672 C CA . TYR A 1 92 ? -3.545 -10.275 6.552 1.00 85.75 92 TYR A CA 1
ATOM 673 C C . TYR A 1 92 ? -3.968 -10.431 8.021 1.00 85.75 92 TYR A C 1
ATOM 675 O O . TYR A 1 92 ? -5.153 -10.350 8.341 1.00 85.75 92 TYR A O 1
ATOM 683 N N . TYR A 1 93 ? -3.019 -10.688 8.926 1.00 84.50 93 TYR A N 1
ATOM 684 C CA . TYR A 1 93 ? -3.308 -10.976 10.331 1.00 84.50 93 TYR A CA 1
ATOM 685 C C . TYR A 1 93 ? -2.983 -9.788 11.231 1.00 84.50 93 TYR A C 1
ATOM 687 O O . TYR A 1 93 ? -1.902 -9.200 11.144 1.00 84.50 93 TYR A O 1
ATOM 695 N N . GLN A 1 94 ? -3.887 -9.499 12.168 1.00 85.56 94 GLN A N 1
ATOM 696 C CA . GLN A 1 94 ? -3.628 -8.540 13.236 1.00 85.56 94 GLN A CA 1
ATOM 697 C C . GLN A 1 94 ? -2.599 -9.128 14.217 1.00 85.56 94 GLN A C 1
ATOM 699 O O . GLN A 1 94 ? -2.896 -10.120 14.889 1.00 85.56 94 GLN A O 1
ATOM 704 N N . PRO A 1 95 ? -1.389 -8.554 14.315 1.00 89.50 95 PRO A N 1
ATOM 705 C CA . PRO A 1 95 ? -0.366 -9.068 15.209 1.00 89.50 95 PRO A CA 1
ATOM 706 C C . PRO A 1 95 ? -0.737 -8.749 16.660 1.00 89.50 95 PRO A C 1
ATOM 708 O O . PRO A 1 95 ? -1.330 -7.709 16.961 1.00 89.50 95 PRO A O 1
ATOM 711 N N . LEU A 1 96 ? -0.350 -9.630 17.584 1.00 93.38 96 LEU A N 1
ATOM 712 C CA . LEU A 1 96 ? -0.503 -9.360 19.010 1.00 93.38 96 LEU A CA 1
ATOM 713 C C . LEU A 1 96 ? 0.375 -8.171 19.415 1.00 93.38 96 LEU A C 1
ATOM 715 O O . LEU A 1 96 ? 1.551 -8.093 19.053 1.00 93.38 96 LEU A O 1
ATOM 719 N N . LYS A 1 97 ? -0.185 -7.255 20.210 1.00 93.25 97 LYS A N 1
ATOM 720 C CA . LYS A 1 97 ? 0.587 -6.159 20.801 1.00 93.25 97 LYS A CA 1
ATOM 721 C C . LYS A 1 97 ? 1.552 -6.726 21.843 1.00 93.25 97 LYS A C 1
ATOM 723 O O . LYS A 1 97 ? 1.136 -7.464 22.732 1.00 93.25 97 LYS A O 1
ATOM 728 N N . MET A 1 98 ? 2.822 -6.345 21.751 1.00 94.06 98 MET A N 1
ATOM 729 C CA . MET A 1 98 ? 3.844 -6.686 22.743 1.00 94.06 98 MET A CA 1
ATOM 730 C C . MET A 1 98 ? 4.111 -5.496 23.670 1.00 94.06 98 MET A C 1
ATOM 732 O O . MET A 1 98 ? 4.105 -4.347 23.228 1.00 94.06 98 MET A O 1
ATOM 736 N N . SER A 1 99 ? 4.385 -5.767 24.947 1.00 95.12 99 SER A N 1
ATOM 737 C CA . SER A 1 99 ? 4.772 -4.760 25.944 1.00 95.12 99 SER A CA 1
ATOM 738 C C . SER A 1 99 ? 5.915 -5.271 26.815 1.00 95.12 99 SER A C 1
ATOM 740 O O . SER A 1 99 ? 5.936 -6.446 27.173 1.00 95.12 99 SER A O 1
ATOM 742 N N . VAL A 1 100 ? 6.834 -4.386 27.202 1.00 94.31 100 VAL A N 1
ATOM 743 C CA . VAL A 1 100 ? 7.929 -4.702 28.130 1.00 94.31 100 VAL A CA 1
ATOM 744 C C . VAL A 1 100 ? 7.524 -4.287 29.543 1.00 94.31 100 VAL A C 1
ATOM 746 O O . VAL A 1 100 ? 7.178 -3.128 29.775 1.00 94.31 100 VAL A O 1
ATOM 749 N N . GLN A 1 101 ? 7.574 -5.219 30.495 1.00 93.44 101 GLN A N 1
ATOM 750 C CA . GLN A 1 101 ? 7.370 -4.901 31.905 1.00 93.44 101 GLN A CA 1
ATOM 751 C C . GLN A 1 101 ? 8.589 -4.132 32.430 1.00 93.44 101 GLN A C 1
ATOM 753 O O . GLN A 1 101 ? 9.720 -4.594 32.296 1.00 93.44 101 GLN A O 1
ATOM 758 N N . LYS A 1 102 ? 8.375 -2.957 33.030 1.00 85.31 102 LYS A N 1
ATOM 759 C CA . LYS A 1 102 ? 9.446 -2.251 33.744 1.00 85.31 102 LYS A CA 1
ATOM 760 C C . LYS A 1 102 ? 9.720 -2.974 35.063 1.00 85.31 102 LYS A C 1
ATOM 762 O O . LYS A 1 102 ? 8.807 -3.114 35.875 1.00 85.31 102 LYS A O 1
ATOM 767 N N . SER A 1 103 ? 10.957 -3.414 35.270 1.00 77.56 103 SER A N 1
ATOM 768 C CA . SER A 1 103 ? 11.452 -3.801 36.593 1.00 77.56 103 SER A CA 1
ATOM 769 C C . SER A 1 103 ? 11.507 -2.545 37.468 1.00 77.56 103 SER A C 1
ATOM 771 O O . SER A 1 103 ? 12.070 -1.538 37.032 1.00 77.56 103 SER A O 1
ATOM 773 N N . GLY A 1 104 ? 10.849 -2.583 38.630 1.00 65.62 104 GLY A N 1
ATOM 774 C CA . GLY A 1 104 ? 10.905 -1.518 39.638 1.00 65.62 104 GLY A CA 1
ATOM 775 C C . GLY A 1 104 ? 12.212 -1.505 40.414 1.00 65.62 104 GLY A C 1
ATOM 776 O O . GLY A 1 104 ? 12.933 -2.528 40.367 1.00 65.62 104 GLY A O 1
#

Sequence (104 aa):
MVFRLDNGGDGTFNNLTVSLQLTDKSGAVLEKGTLDVQPFGDSSATRSTLSATEFSCDAVENTANIVITDVEETSSDGSVHALPLSMFDPQYYQPLKMSVQKSG

InterPro domains:
  IPR040755 Interleukin receptor mimic protein A [PF18673] (3-89)

Secondary structure (DSSP, 8-state):
-EEEEE-TT---B-EEEEEEEEE-TT--EEEEEEEEE--B-SSTTSSEEEEE----HHHHHH-SEEEEEEEEEE-TTS-EEEPPGGG-----S-PPPP-PPPP-

Foldseek 3Di:
DKDKDALVLDDWAAKKWWKKFFAAPVRHTPDIDIWIDHIANPDPVRRMDMTDDDDDPVSVVRGPDMDGDWMWGQDPVRDIDTDDPVSDDDDPDDDDDDDDDDDD

Organism: Klebsiella pneumoniae (NCBI:txid573)

=== Feature glossary ===
Key to the feature types in this record:

pLDDT. pLDDT is the predicted lDDT-Cα score: AlphaFold's confidence that the local environment of each residue (all inter-atomic distances within 15 Å) is correctly placed. It is a per-residue number between 0 and 100, with higher meaning more reliable.

Radius of gyration, Cα contacts, bounding box. The geometric summary reports three shape descriptors. Rg (radius of gyration) measures how spread out the Cα atoms are about their centre of mass; compact globular proteins have small Rg, elongated or unfolded ones large. Cα contacts (<8 Å, |i−j|>4) count long-range residue pairs in spatial proximity — high for tightly packed folds, near zero for rods or random coil. The bounding-box extents give the protein's footprint along x, y, z in Å.

Backbone torsions (φ/ψ). Backbone dihedral angles. Every residue except chain termini has a φ (preceding-C → N → Cα → C) and a ψ (N → Cα → C → next-N). They are reported in degrees following the IUPAC sign convention. Secondary structure is essentially a statement about which (φ, ψ) basin each residue occupies.

Contact-map, Ramachandran, and PAE plots. Plot images: a contact map (which residues are close in 3D, as an N×N binary image), a Ramachandran scatter (backbone torsion angles, revealing secondary-structure composition at a glance), and — for AlphaFold structures — a PAE heatmap (pairwise prediction confidence).

Predicted aligned error. Predicted Aligned Error (PAE) is an AlphaFold confidence matrix: entry (i, j) is the expected error in the position of residue j, in ångströms, when the prediction is superimposed on the true structure at residue i. Low PAE within a block of residues means that block is internally rigid and well-predicted; high PAE between two blocks means their relative placement is uncertain even if each block individually is confident.

Secondary structure (3-state, P-SEA). Three-state secondary structure (P-SEA) collapses the eight DSSP classes into helix (a), strand (b), and coil (c). P-SEA assigns these from Cα geometry alone — distances and angles — without requiring backbone oxygens, so it works on any Cα trace.

Solvent-accessible surface area. Solvent-accessible surface area (SASA) is the area in Å² traced out by the centre of a 1.4 Å probe sphere (a water molecule) rolled over the protein's van der Waals surface (Shrake–Rupley / Lee–Richards construction). Buried residues have near-zero SASA; fully exposed residues can exceed 200 Å². The total SASA scales roughly with the number of surface residues.

Foldseek 3Di. The Foldseek 3Di string encodes local tertiary geometry as a 20-letter alphabet — one character per residue — derived from the relative positions of nearby Cα atoms. Unlike the amino-acid sequence, 3Di is a direct function of the 3D struct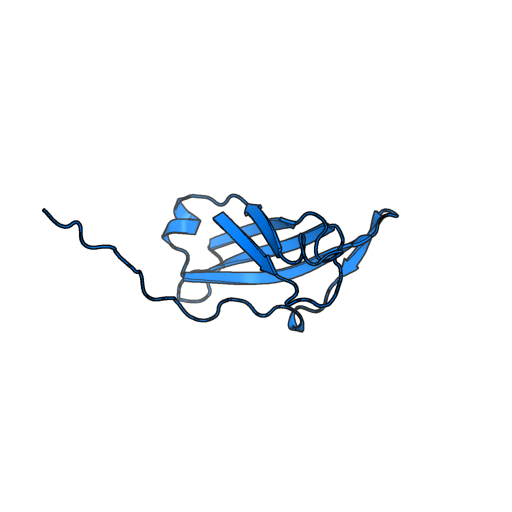ure, so two proteins with the same fold have similar 3Di strings even at low sequence identity.

B-factor. For experimental (PDB) structures, the B-factor (temperature factor) quantifies the positional spread of each atom in the crystal — a combination of thermal vibration and static disorder — in units of Å². High B-factors mark flexible loops or poorly resolved regions; low B-factors mark the rigid, well-ordered core.

mmCIF coordinates. The mmCIF block holds the 3D Cartesian coordinates of each backbone atom (N, Cα, C, O) in ångströms. mmCIF is the PDB's canonical archive format — a tagged-loop text representation of the atomic model.

InterPro / GO / CATH / organism. Functional annotations link the protein to curated databases. InterPro entries identify conserved domains and families by matching the sequence against member-database signatures (Pfam, PROSITE, CDD, …). Gene Ontology (GO) terms describe molecular function, biological process, and cellular component in a controlled vocabulary. CATH places the structure in a hierarchical fold classification (Class/Architecture/Topology/Homologous-superfamily). The organism is the source species.

Rendered structure images. Structure images are PyMOL renders from six orthogonal camera directions. Cartoon representation draws helices as coils and strands as arrows; sticks shows the backbone as bonds; surface shows the solvent-excluded envelope. Rainbow coloring maps sequence position to hue (blue→red, N→C); chain coloring assigns a distinct color per polypeptide.

Sequence. This is the polypeptide sequence — one letter per residue, N-terminus first. Length ranges from a few dozen residues for small domains to over a thousand for large multi-domain proteins.

Secondary structure (8-state, DSSP). The SS8 string is DSSP's per-residue secondary-structure call. α-helix (H) means an i→i+4 H-bond ladder; β-strand (E) means the residue participates in a β-sheet; 3₁₀ (G) and π (I) are tighter and wider helices; T/S are turns/bends; '-' is loop.

Nearest PDB structures. Structural nearest neighbors (via Foldseek easy-search vs the PDB). Reported per hit: target PDB id, E-value, and alignment TM-score. A TM-score above ~0.5 is the conventional threshold for 'same fold'.